Protein AF-A0A8H5CS24-F1 (afdb_monomer_lite)

InterPro domains:
  IPR032710 NTF2-like domain superfamily [SSF54427] (19-67)

Structure (mmCIF, N/CA/C/O backbone):
data_AF-A0A8H5CS24-F1
#
_entry.id   AF-A0A8H5CS24-F1
#
loop_
_atom_site.group_PDB
_atom_site.id
_atom_site.type_symbol
_atom_site.label_atom_id
_atom_site.label_alt_id
_atom_site.label_comp_id
_atom_site.label_asym_id
_atom_site.label_entity_id
_atom_site.label_seq_id
_atom_site.pdbx_PDB_ins_code
_atom_site.Cartn_x
_atom_site.Cartn_y
_atom_site.Cartn_z
_atom_site.occupancy
_atom_site.B_iso_or_equiv
_atom_site.auth_seq_id
_atom_site.auth_comp_id
_atom_site.auth_asym_id
_atom_site.auth_atom_id
_atom_site.pdbx_PDB_model_num
ATOM 1 N N . MET A 1 1 ? 2.757 -0.312 22.193 1.00 59.09 1 MET A N 1
ATOM 2 C CA . MET A 1 1 ? 2.942 0.481 20.966 1.00 59.09 1 MET A CA 1
ATOM 3 C C . MET A 1 1 ? 3.621 1.7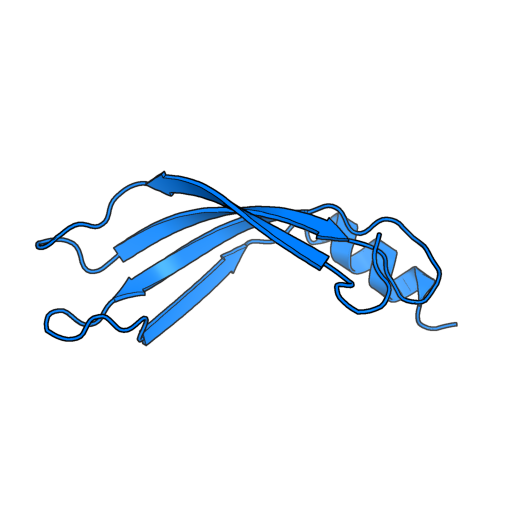62 21.400 1.00 59.09 1 MET A C 1
ATOM 5 O O . MET A 1 1 ? 3.152 2.360 22.364 1.00 59.09 1 MET A O 1
ATOM 9 N N . ASP A 1 2 ? 4.768 2.074 20.813 1.00 59.31 2 ASP A N 1
ATOM 10 C CA . ASP A 1 2 ? 5.526 3.283 21.131 1.00 59.31 2 ASP A CA 1
ATOM 11 C C . ASP A 1 2 ? 4.712 4.516 20.682 1.00 59.31 2 ASP A C 1
ATOM 13 O O . ASP A 1 2 ? 4.319 4.559 19.518 1.00 59.31 2 ASP A O 1
ATOM 17 N N . PRO A 1 3 ? 4.423 5.504 21.552 1.00 61.19 3 PRO A N 1
ATOM 18 C CA . PRO A 1 3 ? 3.719 6.728 21.160 1.00 61.19 3 PRO A CA 1
ATOM 19 C C . PRO A 1 3 ? 4.405 7.514 20.031 1.00 61.19 3 PRO A C 1
ATOM 21 O O . PRO A 1 3 ? 3.737 8.272 19.332 1.00 61.19 3 PRO A O 1
ATOM 24 N N . SER A 1 4 ? 5.716 7.332 19.835 1.00 66.31 4 SER A N 1
ATOM 25 C CA . SER A 1 4 ? 6.470 7.921 18.722 1.00 66.31 4 SER A CA 1
ATOM 26 C C . SER A 1 4 ? 6.288 7.173 17.393 1.00 66.31 4 SER A C 1
ATOM 28 O O . SER A 1 4 ? 6.610 7.713 16.338 1.00 66.31 4 SER A O 1
ATOM 30 N N . THR A 1 5 ? 5.734 5.954 17.429 1.00 63.28 5 THR A N 1
ATOM 31 C CA . THR A 1 5 ? 5.463 5.103 16.261 1.00 63.28 5 THR A CA 1
ATOM 32 C C . THR A 1 5 ? 4.006 4.616 16.310 1.00 63.28 5 THR A C 1
ATOM 34 O O . THR A 1 5 ? 3.733 3.478 16.703 1.00 63.28 5 THR A O 1
ATOM 37 N N . PRO A 1 6 ? 3.038 5.478 15.945 1.00 70.94 6 PRO A N 1
ATOM 38 C CA . PRO A 1 6 ? 1.606 5.208 16.125 1.00 70.94 6 PRO A CA 1
ATOM 39 C C . PRO A 1 6 ? 1.057 4.102 15.209 1.00 70.94 6 PRO A C 1
ATOM 41 O O . PRO A 1 6 ? -0.076 3.653 15.393 1.00 70.94 6 PRO A O 1
ATOM 44 N N . MET A 1 7 ? 1.842 3.676 14.217 1.00 83.38 7 MET A N 1
ATOM 45 C CA . MET A 1 7 ? 1.492 2.654 13.235 1.00 83.38 7 MET A CA 1
ATOM 46 C C . MET A 1 7 ? 2.734 1.857 12.838 1.00 83.38 7 MET A C 1
ATOM 48 O O . MET A 1 7 ? 3.816 2.424 12.676 1.00 83.38 7 MET A O 1
ATOM 52 N N . ASN A 1 8 ? 2.569 0.549 12.663 1.00 87.69 8 ASN A N 1
ATOM 53 C CA . ASN A 1 8 ? 3.609 -0.361 12.198 1.00 87.69 8 ASN A CA 1
ATOM 54 C C . ASN A 1 8 ? 3.205 -0.946 10.845 1.00 87.69 8 ASN A C 1
ATOM 56 O O . ASN A 1 8 ? 2.459 -1.924 10.790 1.00 87.69 8 ASN A O 1
ATOM 60 N N . PHE A 1 9 ? 3.707 -0.343 9.770 1.00 89.00 9 PHE A N 1
ATOM 61 C CA . PHE A 1 9 ? 3.445 -0.776 8.404 1.00 89.00 9 PHE A CA 1
ATOM 62 C C . PHE A 1 9 ? 4.464 -1.806 7.939 1.00 89.00 9 PHE A C 1
ATOM 64 O O . PHE A 1 9 ? 5.674 -1.594 8.041 1.00 89.00 9 PHE A O 1
ATOM 71 N N . LYS A 1 10 ? 3.974 -2.896 7.358 1.00 92.75 10 LYS A N 1
ATOM 72 C CA . LYS A 1 10 ? 4.804 -3.924 6.739 1.00 92.75 10 LYS A CA 1
ATOM 73 C C . LYS A 1 10 ? 4.219 -4.310 5.394 1.00 92.75 10 LYS A C 1
ATOM 75 O O . LYS A 1 10 ? 3.036 -4.630 5.314 1.00 92.75 10 LYS A O 1
ATOM 80 N N . ALA A 1 11 ? 5.059 -4.327 4.365 1.00 93.69 11 ALA A N 1
ATOM 81 C CA . ALA A 1 11 ? 4.747 -5.099 3.173 1.00 93.69 11 ALA A CA 1
ATOM 82 C C . ALA A 1 11 ? 4.687 -6.577 3.581 1.00 93.69 11 ALA A C 1
ATOM 84 O O . ALA A 1 11 ? 5.610 -7.079 4.230 1.00 93.69 11 A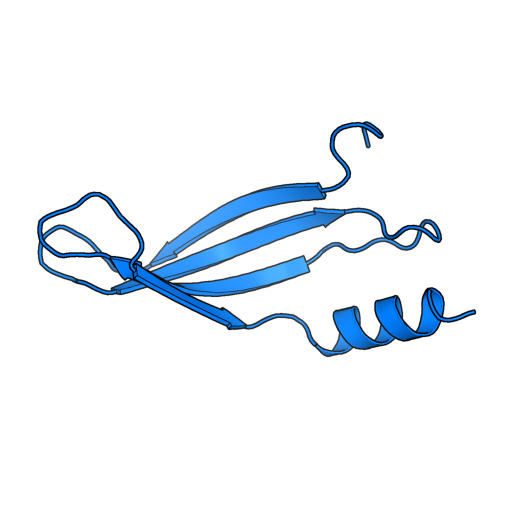LA A O 1
ATOM 85 N N . HIS A 1 12 ? 3.572 -7.232 3.279 1.00 94.25 12 HIS A N 1
ATOM 86 C CA . HIS A 1 12 ? 3.379 -8.655 3.515 1.00 94.25 12 HIS A CA 1
ATOM 87 C C . HIS A 1 12 ? 3.806 -9.452 2.289 1.00 94.25 12 HIS A C 1
ATOM 89 O O . HIS A 1 12 ? 4.682 -10.303 2.401 1.00 94.25 12 HIS A O 1
ATOM 95 N N . ASP A 1 13 ? 3.257 -9.084 1.131 1.00 95.25 13 ASP A N 1
ATOM 96 C CA . ASP A 1 13 ? 3.535 -9.708 -0.155 1.00 95.25 13 ASP A CA 1
ATOM 97 C C . ASP A 1 13 ? 3.702 -8.645 -1.241 1.00 95.25 13 ASP A C 1
ATOM 99 O O . ASP A 1 13 ? 3.064 -7.589 -1.218 1.00 95.25 13 ASP A O 1
ATOM 103 N N . ILE A 1 14 ? 4.563 -8.940 -2.214 1.00 94.62 14 ILE A N 1
ATOM 104 C CA . ILE A 1 14 ? 4.743 -8.141 -3.426 1.00 94.62 14 ILE A CA 1
ATOM 105 C C . ILE A 1 14 ? 4.505 -9.068 -4.611 1.00 94.62 14 ILE A C 1
ATOM 107 O O . ILE A 1 14 ? 5.166 -10.096 -4.750 1.00 94.62 14 ILE A O 1
ATOM 111 N N . ILE A 1 15 ? 3.539 -8.708 -5.451 1.00 95.19 15 ILE A N 1
ATOM 112 C CA . ILE A 1 15 ? 3.063 -9.525 -6.563 1.00 95.19 15 ILE A CA 1
ATOM 113 C C . ILE A 1 15 ? 3.267 -8.740 -7.860 1.00 95.19 15 ILE A C 1
ATOM 115 O O . ILE A 1 15 ? 2.765 -7.623 -8.010 1.00 95.19 15 ILE A O 1
ATOM 119 N N . GLY A 1 16 ? 3.988 -9.340 -8.807 1.00 92.56 16 GLY A N 1
ATOM 120 C CA . GLY A 1 16 ? 4.365 -8.695 -10.066 1.00 92.56 16 GLY A CA 1
ATOM 121 C C . GLY A 1 16 ? 5.484 -7.661 -9.903 1.00 92.56 16 GLY A C 1
ATOM 122 O O . GLY A 1 16 ? 6.215 -7.665 -8.911 1.00 92.56 16 GLY A O 1
ATOM 123 N N . GLY A 1 17 ? 5.611 -6.772 -10.886 1.00 88.62 17 GLY A N 1
ATOM 124 C CA . GLY A 1 17 ? 6.745 -5.858 -11.016 1.00 88.62 17 GLY A CA 1
ATOM 125 C C . GLY A 1 17 ? 7.981 -6.525 -11.624 1.00 88.62 17 GLY A C 1
ATOM 126 O O . GLY A 1 17 ? 7.914 -7.632 -12.158 1.00 88.62 17 GLY A O 1
ATOM 127 N N . GLY A 1 18 ? 9.113 -5.830 -11.540 1.00 84.12 18 GLY A N 1
ATOM 128 C CA . GLY A 1 18 ? 10.374 -6.237 -12.160 1.00 84.12 18 GLY A CA 1
ATOM 129 C C . GLY A 1 18 ? 10.847 -5.224 -13.207 1.00 84.12 18 GLY A C 1
ATOM 130 O O . GLY A 1 18 ? 10.180 -4.215 -13.419 1.00 84.12 18 GLY A O 1
ATOM 131 N N . PRO A 1 19 ? 11.997 -5.469 -13.855 1.00 84.81 19 PRO A N 1
ATOM 132 C CA . PRO A 1 19 ? 12.594 -4.519 -14.799 1.00 84.81 19 PRO A CA 1
ATOM 133 C C . PRO A 1 19 ? 11.698 -4.220 -16.011 1.00 84.81 19 PRO A C 1
ATOM 135 O O . PRO A 1 19 ? 11.789 -3.138 -16.583 1.00 84.81 19 PRO A O 1
ATOM 138 N N . ASP A 1 20 ? 10.816 -5.153 -16.377 1.00 88.44 20 ASP A N 1
ATOM 139 C CA . ASP A 1 20 ? 9.971 -5.054 -17.571 1.00 88.44 20 ASP A CA 1
ATOM 140 C C . ASP A 1 20 ? 8.520 -4.633 -17.267 1.00 88.44 20 ASP A C 1
ATOM 142 O O . ASP A 1 20 ? 7.751 -4.341 -18.184 1.00 88.44 20 ASP A O 1
ATOM 146 N N . GLU A 1 21 ? 8.136 -4.567 -15.989 1.00 90.94 21 GLU A N 1
ATOM 147 C CA . GLU A 1 21 ? 6.759 -4.328 -15.551 1.00 90.94 21 GLU A CA 1
ATOM 148 C C . GLU A 1 21 ? 6.661 -3.023 -14.756 1.00 90.94 21 GLU A C 1
ATOM 150 O O . GLU A 1 21 ? 7.230 -2.881 -13.675 1.00 90.94 21 GLU A O 1
ATOM 155 N N . GLU A 1 22 ? 5.878 -2.063 -15.255 1.00 94.25 22 GLU A N 1
ATOM 156 C CA . GLU A 1 22 ? 5.694 -0.777 -14.565 1.00 94.25 22 GLU A CA 1
ATOM 157 C C . GLU A 1 22 ? 4.862 -0.905 -13.284 1.00 94.25 22 GLU A C 1
ATOM 159 O O . GLU A 1 22 ? 4.920 -0.026 -12.425 1.00 94.25 22 GLU A O 1
ATOM 164 N N . TRP A 1 23 ? 4.054 -1.960 -13.163 1.00 96.12 23 TRP A N 1
ATOM 165 C CA . TRP A 1 23 ? 3.111 -2.136 -12.065 1.00 96.12 23 TRP A CA 1
ATOM 166 C C . TRP A 1 23 ? 3.485 -3.306 -11.166 1.00 96.12 23 TRP A C 1
ATOM 168 O O . TRP A 1 23 ? 3.807 -4.395 -11.634 1.00 96.12 23 TRP A O 1
ATOM 178 N N . CYS A 1 24 ? 3.317 -3.105 -9.862 1.00 96.56 24 CYS A N 1
ATOM 179 C CA . CYS A 1 24 ? 3.242 -4.188 -8.891 1.00 96.56 24 CYS A CA 1
ATOM 180 C C . CYS A 1 24 ? 2.065 -3.977 -7.937 1.00 96.56 24 CYS A C 1
ATOM 182 O O . CYS A 1 24 ? 1.560 -2.861 -7.757 1.00 96.56 24 CYS A O 1
ATOM 184 N N . THR A 1 25 ? 1.620 -5.066 -7.318 1.00 97.75 25 THR A N 1
ATOM 185 C CA . THR A 1 25 ? 0.690 -5.021 -6.195 1.00 97.75 25 THR A CA 1
ATOM 186 C C . THR A 1 25 ? 1.442 -5.327 -4.913 1.00 97.75 25 THR A C 1
ATOM 188 O O . THR A 1 25 ? 2.190 -6.297 -4.848 1.00 97.75 25 THR A O 1
ATOM 191 N N . VAL A 1 26 ? 1.233 -4.506 -3.891 1.00 96.81 26 VAL A N 1
ATOM 192 C CA . VAL A 1 26 ? 1.812 -4.694 -2.561 1.00 96.81 26 VAL A CA 1
ATOM 193 C C . VAL A 1 26 ? 0.677 -4.952 -1.581 1.00 96.81 26 VAL A C 1
ATOM 195 O O . VAL A 1 26 ? -0.151 -4.067 -1.355 1.00 96.81 26 VAL A O 1
ATOM 198 N N . GLU A 1 27 ? 0.624 -6.152 -1.008 1.00 96.88 27 GLU A N 1
ATOM 199 C CA . GLU A 1 27 ? -0.189 -6.404 0.179 1.00 96.88 27 GLU A CA 1
ATOM 200 C C . GLU A 1 27 ? 0.533 -5.810 1.385 1.00 96.88 27 GLU A C 1
ATOM 202 O O . GLU A 1 27 ? 1.720 -6.044 1.607 1.00 96.88 27 GLU A O 1
ATOM 207 N N . MET A 1 28 ? -0.191 -5.036 2.176 1.00 95.38 28 MET A N 1
ATOM 208 C CA . MET A 1 28 ? 0.311 -4.342 3.345 1.00 95.38 28 MET A CA 1
ATOM 209 C C . MET A 1 28 ? -0.469 -4.788 4.575 1.00 95.38 28 MET A C 1
ATOM 211 O O . MET A 1 28 ? -1.695 -4.911 4.545 1.00 95.38 28 MET A O 1
ATOM 215 N N . LYS A 1 29 ? 0.248 -4.951 5.684 1.00 94.75 29 LYS A N 1
ATOM 216 C CA . LYS A 1 29 ? -0.322 -5.113 7.020 1.00 94.75 29 LYS A CA 1
ATOM 217 C C . LYS A 1 29 ? 0.089 -3.940 7.892 1.00 94.75 29 LYS A C 1
ATOM 219 O O . LYS A 1 29 ? 1.245 -3.519 7.879 1.00 94.75 29 LYS A O 1
ATOM 224 N N . ASN A 1 30 ? -0.869 -3.422 8.646 1.00 91.62 30 ASN A N 1
ATOM 225 C CA . ASN A 1 30 ? -0.651 -2.397 9.652 1.00 91.62 30 ASN A CA 1
ATOM 226 C C . ASN A 1 30 ? -1.133 -2.888 11.010 1.00 91.62 30 ASN A C 1
ATOM 228 O O . ASN A 1 30 ? -2.220 -3.453 11.107 1.00 91.62 30 ASN A O 1
ATOM 232 N N . GLU A 1 31 ? -0.367 -2.572 12.047 1.00 92.06 31 GLU A N 1
ATOM 233 C CA . GLU A 1 31 ? -0.835 -2.607 13.429 1.00 92.06 31 GLU A CA 1
ATOM 234 C C . GLU A 1 31 ? -0.811 -1.187 13.989 1.00 92.06 31 GLU A C 1
ATOM 236 O O . GLU A 1 31 ? 0.235 -0.532 14.000 1.00 92.06 31 GLU A O 1
ATOM 241 N N . GLY A 1 32 ? -1.962 -0.699 14.445 1.00 90.44 32 GLY A N 1
ATOM 242 C CA . GLY A 1 32 ? -2.133 0.713 14.780 1.00 90.44 32 GLY A CA 1
ATOM 243 C C . GLY A 1 32 ? -3.159 0.957 15.874 1.00 90.44 32 GLY A C 1
ATOM 244 O O . GLY A 1 32 ? -3.970 0.093 16.217 1.00 90.44 32 GLY A O 1
ATOM 245 N N . LYS A 1 33 ? -3.121 2.157 16.451 1.00 89.12 33 LYS A N 1
ATOM 246 C CA . LYS A 1 33 ? -4.167 2.644 17.353 1.00 89.12 33 LYS A CA 1
ATOM 247 C C . LYS A 1 33 ? -4.628 4.027 16.919 1.00 89.12 33 LYS A C 1
ATOM 249 O O . LYS A 1 33 ? -3.806 4.903 16.667 1.00 89.12 33 LYS A O 1
ATOM 254 N N . ALA A 1 34 ? -5.940 4.219 16.864 1.00 88.25 34 ALA A N 1
ATOM 255 C CA . ALA A 1 34 ? -6.541 5.530 16.673 1.00 88.25 34 ALA A CA 1
ATOM 256 C C . ALA A 1 34 ? -6.394 6.394 17.940 1.00 88.25 34 ALA A C 1
ATOM 258 O O . ALA A 1 34 ? -6.047 5.896 19.016 1.00 88.25 34 ALA A O 1
ATOM 259 N N . ARG A 1 35 ? -6.680 7.697 17.824 1.00 84.38 35 ARG A N 1
ATOM 260 C CA . ARG A 1 35 ? -6.534 8.669 18.923 1.00 84.38 35 ARG A CA 1
ATOM 261 C C . ARG A 1 35 ? -7.364 8.291 20.155 1.00 84.38 35 ARG A C 1
ATOM 263 O O . ARG A 1 35 ? -6.891 8.451 21.275 1.00 84.38 35 ARG A O 1
ATOM 270 N N . ASN A 1 36 ? -8.563 7.758 19.945 1.00 85.94 36 ASN A N 1
ATOM 271 C CA . ASN A 1 36 ? -9.451 7.260 20.999 1.00 85.94 36 ASN A CA 1
ATOM 272 C C . ASN A 1 36 ? -9.037 5.889 21.588 1.00 85.94 36 ASN A C 1
ATOM 274 O O . ASN A 1 36 ? -9.743 5.335 22.427 1.00 85.94 36 ASN A O 1
ATOM 278 N N . GLY A 1 37 ? -7.911 5.315 21.153 1.00 87.00 37 GLY A N 1
ATOM 279 C CA . GLY A 1 37 ? -7.389 4.038 21.640 1.00 87.00 37 GLY A CA 1
ATOM 280 C C . GLY A 1 37 ? -7.939 2.793 20.937 1.00 87.00 37 GLY A C 1
ATOM 281 O O . GLY A 1 37 ? -7.468 1.691 21.239 1.00 87.00 37 GLY A O 1
ATOM 282 N N . MET A 1 38 ? -8.875 2.937 19.988 1.00 89.12 38 MET A N 1
ATOM 283 C CA . MET A 1 38 ? -9.353 1.822 19.164 1.00 89.12 38 MET A CA 1
ATOM 284 C C . MET A 1 38 ? -8.212 1.214 18.343 1.00 89.12 38 MET A C 1
ATOM 286 O O . MET A 1 38 ? -7.348 1.931 17.836 1.00 89.12 38 MET A O 1
ATOM 290 N N . ARG A 1 39 ? -8.212 -0.116 18.189 1.00 90.00 39 ARG A N 1
ATOM 291 C CA . ARG A 1 39 ? -7.269 -0.803 17.295 1.00 90.00 39 ARG A CA 1
ATOM 292 C C . ARG A 1 39 ? -7.589 -0.447 15.846 1.00 90.00 39 ARG A C 1
ATOM 294 O O . ARG A 1 39 ? -8.744 -0.518 15.442 1.00 90.00 39 ARG A O 1
ATOM 301 N N . TYR A 1 40 ? -6.556 -0.109 15.087 1.00 90.12 40 TYR A N 1
ATOM 302 C CA . TYR A 1 40 ? -6.624 0.188 13.660 1.00 90.12 40 TYR A CA 1
ATOM 303 C C . TYR A 1 40 ? -5.694 -0.746 12.886 1.00 90.12 40 TYR A C 1
ATOM 305 O O . TYR A 1 40 ? -4.762 -0.322 12.200 1.00 90.12 40 TYR A O 1
ATOM 313 N N . ASP A 1 41 ? -5.921 -2.044 13.059 1.00 92.62 41 ASP A N 1
ATOM 314 C CA . ASP A 1 41 ? 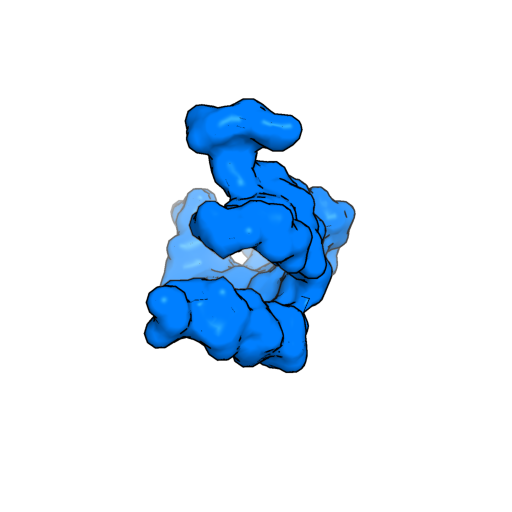-5.133 -3.066 12.385 1.00 92.62 41 ASP A CA 1
ATOM 315 C C . ASP A 1 41 ? -5.745 -3.332 11.017 1.00 92.62 41 ASP A C 1
ATOM 317 O O . ASP A 1 41 ? -6.905 -3.724 10.918 1.00 92.62 41 ASP A O 1
ATOM 321 N N . GLN A 1 42 ? -4.976 -3.082 9.965 1.00 91.50 42 GLN A N 1
ATOM 322 C CA . GLN A 1 42 ? -5.468 -3.065 8.592 1.00 91.50 42 GLN A CA 1
ATOM 323 C C . GLN A 1 42 ? -4.711 -4.088 7.747 1.00 91.50 42 GLN A C 1
ATOM 325 O O . GLN A 1 42 ? -3.493 -4.214 7.868 1.00 91.50 42 GLN A O 1
ATOM 330 N N . THR A 1 43 ? -5.427 -4.773 6.855 1.00 92.88 43 THR A N 1
ATOM 331 C 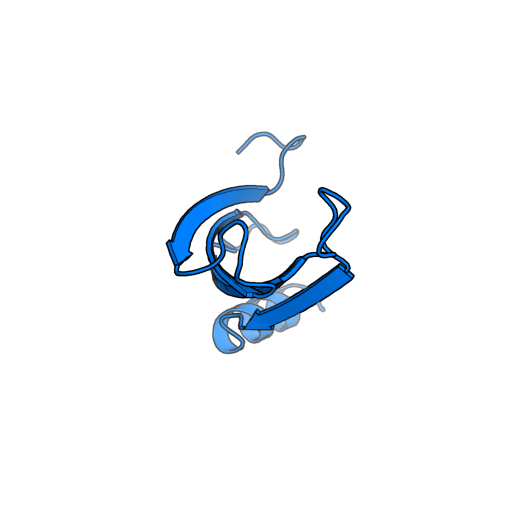CA . THR A 1 43 ? -4.838 -5.501 5.720 1.00 92.88 43 THR A CA 1
ATOM 332 C C . THR A 1 43 ? -5.375 -4.862 4.451 1.00 92.88 43 THR A C 1
ATOM 334 O O . THR A 1 43 ? -6.587 -4.744 4.285 1.00 92.88 43 THR A O 1
ATOM 337 N N . TYR A 1 44 ? -4.487 -4.379 3.591 1.00 93.25 44 TYR A N 1
ATOM 338 C CA . TYR A 1 44 ? -4.869 -3.588 2.424 1.00 93.25 44 TYR A CA 1
ATOM 339 C C . TYR A 1 44 ? -3.903 -3.813 1.267 1.00 93.25 44 TYR A C 1
ATOM 341 O O . TYR A 1 44 ? -2.775 -4.255 1.465 1.00 93.25 44 TYR A O 1
ATOM 349 N N . ALA A 1 45 ? -4.345 -3.499 0.052 1.00 96.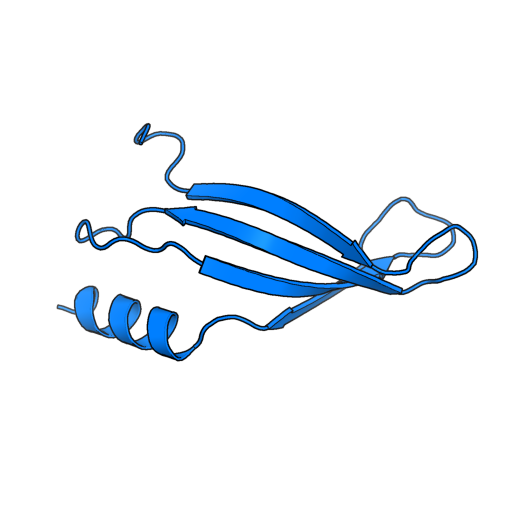44 45 ALA A N 1
ATOM 350 C CA . ALA A 1 45 ? -3.557 -3.693 -1.160 1.00 96.44 45 ALA A CA 1
ATOM 351 C C . ALA A 1 45 ? -3.285 -2.359 -1.854 1.00 96.44 45 ALA A C 1
ATOM 353 O O . ALA A 1 45 ? -4.186 -1.532 -2.020 1.00 96.44 45 ALA A O 1
ATOM 354 N N . TRP A 1 46 ? -2.047 -2.155 -2.295 1.00 97.12 46 TRP A N 1
ATOM 355 C CA . TRP A 1 46 ? -1.657 -1.029 -3.137 1.00 97.12 46 TRP A CA 1
ATOM 356 C C . TRP A 1 46 ? -1.318 -1.515 -4.539 1.00 97.12 46 TRP A C 1
ATOM 358 O O . TRP A 1 46 ? -0.436 -2.349 -4.701 1.00 97.12 46 TRP A O 1
ATOM 368 N N . CYS A 1 47 ? -1.961 -0.956 -5.561 1.00 97.69 47 CYS A N 1
ATOM 369 C CA . CYS A 1 47 ? -1.457 -1.028 -6.931 1.00 97.69 47 CYS A CA 1
ATOM 370 C C . CYS A 1 47 ? -0.506 0.149 -7.139 1.00 97.69 47 CYS A C 1
ATOM 372 O O . CYS A 1 47 ? -0.932 1.309 -7.089 1.00 97.69 47 CYS A O 1
ATOM 374 N N . VAL A 1 48 ? 0.765 -0.149 -7.368 1.00 97.31 48 VAL A N 1
ATOM 375 C CA . VAL A 1 48 ? 1.848 0.830 -7.434 1.00 97.31 48 VAL A CA 1
ATOM 376 C C . VAL A 1 48 ? 2.426 0.841 -8.841 1.00 97.31 48 VAL A C 1
ATOM 378 O O . VAL A 1 48 ? 2.715 -0.224 -9.380 1.00 97.31 48 VAL A O 1
ATOM 381 N N . ARG A 1 49 ? 2.605 2.033 -9.423 1.00 96.62 49 ARG A N 1
ATOM 382 C CA . ARG A 1 49 ? 3.328 2.213 -10.688 1.00 96.62 49 ARG A CA 1
ATOM 383 C C . ARG A 1 49 ? 4.679 2.870 -10.450 1.00 96.62 49 ARG A C 1
ATOM 385 O O . ARG A 1 49 ? 4.743 3.911 -9.788 1.00 96.62 49 ARG A O 1
ATOM 392 N N . TRP A 1 50 ? 5.713 2.304 -11.049 1.00 94.62 50 TRP A N 1
ATOM 393 C CA . TRP A 1 50 ? 7.084 2.797 -11.040 1.00 94.62 50 TRP A CA 1
ATOM 394 C C . TRP A 1 50 ? 7.405 3.524 -12.347 1.00 94.62 50 TRP A C 1
ATOM 396 O O . TRP A 1 50 ? 6.831 3.230 -13.397 1.00 94.62 50 TRP A O 1
ATOM 406 N N . ALA A 1 51 ? 8.295 4.511 -12.284 1.00 92.44 51 ALA A N 1
ATOM 407 C CA . ALA A 1 51 ? 8.927 5.042 -13.485 1.00 92.44 51 ALA A CA 1
ATOM 408 C C . ALA A 1 51 ? 9.917 4.003 -14.041 1.00 92.44 51 ALA A C 1
ATOM 410 O O . ALA A 1 51 ? 10.598 3.335 -13.273 1.00 92.44 51 ALA A O 1
ATOM 411 N N . LYS A 1 52 ? 10.005 3.865 -15.369 1.00 83.31 52 LYS A N 1
ATOM 412 C CA . LYS A 1 52 ? 10.862 2.852 -16.018 1.00 83.31 52 LYS A CA 1
ATOM 413 C C . LYS A 1 52 ? 12.361 3.048 -15.767 1.00 83.31 52 LYS A C 1
ATOM 415 O O . LYS A 1 52 ? 13.086 2.068 -15.690 1.00 83.31 52 LYS A O 1
ATOM 420 N N . ASP A 1 53 ? 12.792 4.296 -15.594 1.00 84.94 53 ASP A N 1
ATOM 421 C CA . ASP A 1 53 ? 14.212 4.670 -15.515 1.00 84.94 53 ASP A CA 1
ATOM 422 C C . ASP A 1 53 ? 14.580 5.372 -14.197 1.00 84.94 53 ASP A C 1
ATOM 424 O O . ASP A 1 53 ? 15.683 5.893 -14.037 1.00 84.94 53 ASP A O 1
ATOM 428 N N . GLU A 1 54 ? 13.652 5.410 -13.241 1.00 81.75 54 GLU A N 1
ATOM 429 C CA . GLU A 1 54 ? 13.873 5.987 -11.918 1.00 81.75 54 GLU A CA 1
ATOM 430 C C . GLU A 1 54 ? 13.351 5.002 -10.872 1.00 81.75 54 GLU A C 1
ATOM 432 O O . GLU A 1 54 ? 12.257 4.462 -11.021 1.00 81.75 54 GLU A O 1
ATOM 437 N N . GLU A 1 55 ? 14.075 4.814 -9.768 1.00 85.44 55 GLU A N 1
ATOM 438 C CA . GLU A 1 55 ? 13.625 4.014 -8.615 1.00 85.44 55 GLU A CA 1
ATOM 439 C C . GLU A 1 55 ? 12.533 4.756 -7.817 1.00 85.44 55 GLU A C 1
ATOM 441 O O . GLU A 1 55 ? 12.633 4.991 -6.611 1.00 85.44 55 GLU A O 1
ATOM 446 N N . ARG A 1 56 ? 11.486 5.201 -8.515 1.00 93.62 56 ARG A N 1
ATOM 447 C CA . ARG A 1 56 ? 10.472 6.111 -8.004 1.00 93.62 56 ARG A CA 1
ATOM 448 C C . ARG A 1 56 ? 9.070 5.619 -8.324 1.00 93.62 56 ARG A C 1
ATOM 450 O O . ARG A 1 56 ? 8.692 5.420 -9.477 1.00 93.62 56 ARG A O 1
ATOM 457 N N . ILE A 1 57 ? 8.257 5.548 -7.277 1.00 95.25 57 ILE A N 1
ATOM 458 C CA . ILE A 1 57 ? 6.811 5.384 -7.389 1.00 95.25 57 ILE A CA 1
ATOM 459 C C . ILE A 1 57 ? 6.202 6.682 -7.929 1.00 95.25 57 ILE A C 1
ATOM 461 O O . ILE A 1 57 ? 6.354 7.751 -7.333 1.00 95.25 57 ILE A O 1
ATOM 465 N N . VAL A 1 58 ? 5.476 6.581 -9.039 1.00 96.94 58 VAL A N 1
ATOM 466 C CA . VAL A 1 58 ? 4.793 7.713 -9.691 1.00 96.94 58 VAL A CA 1
ATOM 467 C C . VAL A 1 58 ? 3.277 7.661 -9.535 1.00 96.94 58 VAL A C 1
ATOM 469 O O . VAL A 1 58 ? 2.588 8.634 -9.840 1.00 96.94 58 VAL A O 1
ATOM 472 N N . GLN A 1 59 ? 2.735 6.536 -9.066 1.00 97.56 59 GLN A N 1
ATOM 473 C CA . GLN A 1 59 ? 1.307 6.383 -8.822 1.00 97.56 59 GLN A CA 1
ATOM 474 C C . GLN A 1 59 ? 1.030 5.296 -7.786 1.00 97.56 59 GLN A C 1
ATOM 476 O O . GLN A 1 59 ? 1.654 4.239 -7.812 1.00 97.56 59 GLN A O 1
ATOM 481 N N . VAL A 1 60 ? 0.034 5.536 -6.932 1.00 97.31 60 VAL A N 1
ATOM 482 C CA . VAL A 1 60 ? -0.500 4.547 -5.988 1.00 97.31 60 VAL A CA 1
ATOM 483 C C . VAL A 1 60 ? -2.025 4.570 -6.050 1.00 97.31 60 VAL A C 1
ATOM 485 O O . VAL A 1 60 ? -2.634 5.640 -6.033 1.00 97.31 60 VAL A O 1
ATOM 488 N N . ARG A 1 61 ? -2.647 3.390 -6.109 1.00 97.62 61 ARG A N 1
ATOM 489 C CA . ARG A 1 61 ? -4.072 3.188 -5.809 1.00 97.62 61 ARG A CA 1
ATOM 490 C C . ARG A 1 61 ? -4.176 2.273 -4.597 1.00 97.62 61 ARG A C 1
ATOM 492 O O . ARG A 1 61 ? -3.678 1.154 -4.653 1.00 97.62 61 ARG A O 1
ATOM 499 N N . ALA A 1 62 ? -4.802 2.750 -3.526 1.00 95.38 62 ALA A N 1
ATOM 500 C CA . ALA A 1 62 ? -4.956 1.998 -2.287 1.00 95.38 62 ALA A CA 1
ATOM 501 C C . ALA A 1 62 ? -6.375 1.433 -2.155 1.00 95.38 62 ALA A C 1
ATOM 503 O O . ALA A 1 62 ? -7.349 2.176 -2.254 1.00 95.38 62 ALA A O 1
ATOM 504 N N . TYR A 1 63 ? -6.472 0.133 -1.890 1.00 95.81 63 TYR A N 1
ATOM 505 C CA . TYR A 1 63 ? -7.707 -0.570 -1.556 1.00 95.81 63 TYR A CA 1
ATOM 506 C C . TYR A 1 63 ? -7.650 -0.976 -0.092 1.00 95.81 63 TYR A C 1
ATOM 508 O O . TYR A 1 63 ? -6.844 -1.826 0.278 1.00 95.81 63 TYR A O 1
ATOM 516 N N . VAL A 1 64 ? -8.480 -0.340 0.729 1.00 94.12 64 VAL A N 1
ATOM 517 C CA . VAL A 1 64 ? -8.479 -0.470 2.192 1.00 94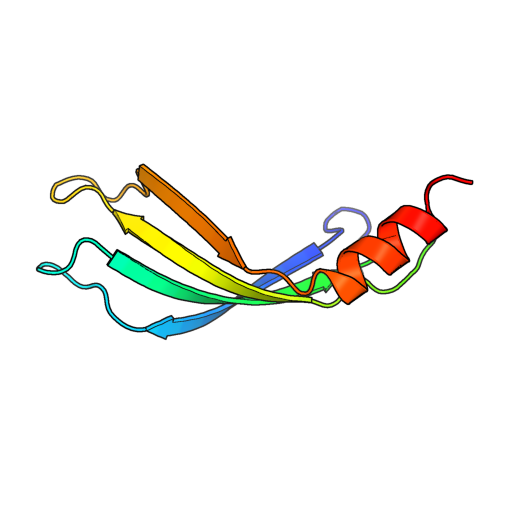.12 64 VAL A CA 1
ATOM 518 C C . VAL A 1 64 ? -9.759 -1.145 2.686 1.00 94.12 64 VAL A C 1
ATOM 520 O O . VAL A 1 64 ? -10.778 -1.099 1.992 1.00 94.12 64 VAL A O 1
ATOM 523 N N . ASP A 1 65 ? -9.736 -1.727 3.892 1.00 93.06 65 ASP A N 1
ATOM 524 C CA . ASP A 1 65 ? -10.965 -2.146 4.582 1.00 93.06 65 ASP A CA 1
ATOM 525 C C . ASP A 1 65 ? -11.761 -0.894 4.976 1.00 93.06 65 ASP A C 1
ATOM 527 O O . ASP A 1 65 ? -11.527 -0.273 6.017 1.00 93.06 65 ASP A O 1
ATOM 531 N N . SER A 1 66 ? -12.668 -0.495 4.086 1.00 92.81 66 SER A N 1
ATOM 532 C CA . SER A 1 66 ? -13.551 0.661 4.262 1.00 92.81 66 SER A CA 1
ATOM 533 C C . SER A 1 66 ? -14.457 0.510 5.480 1.00 92.81 66 SER A C 1
ATOM 535 O O . SER A 1 66 ? -14.619 1.465 6.228 1.00 92.81 66 SER A O 1
ATOM 537 N N . GLY A 1 67 ? -14.950 -0.697 5.767 1.00 94.06 67 GLY A N 1
ATOM 538 C CA . GLY A 1 67 ? -15.798 -0.935 6.932 1.00 94.06 67 GLY A CA 1
ATOM 539 C C . GLY A 1 67 ? -15.055 -0.763 8.259 1.00 94.06 67 GLY A C 1
ATOM 540 O O . GLY A 1 67 ? -15.676 -0.433 9.272 1.00 94.06 67 GLY A O 1
ATOM 541 N N . LEU A 1 68 ? -13.741 -1.001 8.294 1.00 92.75 68 LEU A N 1
ATOM 542 C CA . LEU A 1 68 ? -12.907 -0.647 9.445 1.00 92.75 68 LEU A CA 1
ATOM 543 C C . LEU A 1 68 ? -12.636 0.863 9.509 1.00 92.75 68 LEU A C 1
ATOM 545 O O . LEU A 1 68 ? -12.684 1.429 10.600 1.00 92.75 68 LEU A O 1
ATOM 549 N N . VAL A 1 69 ? -12.364 1.510 8.370 1.00 92.19 69 VAL A N 1
ATOM 550 C CA . VAL A 1 69 ? -12.166 2.970 8.308 1.00 92.19 69 VAL A CA 1
ATOM 551 C C . VAL A 1 69 ? -13.395 3.703 8.839 1.00 92.19 69 VAL A C 1
ATOM 553 O O . VAL A 1 69 ? -13.246 4.528 9.737 1.00 92.19 69 VAL A O 1
ATOM 556 N N . ASP A 1 70 ? -14.588 3.349 8.365 1.00 94.38 70 ASP A N 1
ATOM 557 C CA . ASP A 1 70 ? -15.845 3.986 8.767 1.00 94.38 70 ASP A CA 1
ATOM 558 C C . ASP A 1 70 ? -16.048 3.896 10.287 1.00 94.38 70 ASP A C 1
ATOM 560 O O . ASP A 1 70 ? -16.235 4.910 10.956 1.00 94.38 70 ASP A O 1
ATOM 564 N N . ARG A 1 71 ? -15.864 2.701 10.869 1.00 92.19 71 ARG A N 1
ATOM 565 C CA . ARG A 1 71 ? -15.959 2.482 12.325 1.00 92.19 71 ARG A CA 1
ATOM 566 C C . ARG A 1 71 ? -14.977 3.332 13.132 1.00 92.19 71 ARG A C 1
ATOM 568 O O . ARG A 1 71 ? -15.276 3.733 14.256 1.00 92.19 71 ARG A O 1
ATOM 575 N N . ILE A 1 72 ? -13.778 3.562 12.602 1.00 91.88 72 ILE A N 1
ATOM 576 C CA . ILE A 1 72 ? -12.752 4.368 13.272 1.00 91.88 72 ILE A CA 1
ATOM 577 C C . ILE A 1 72 ? -13.085 5.853 13.178 1.00 91.88 72 ILE A C 1
ATOM 579 O O . ILE A 1 72 ? -12.902 6.559 14.170 1.00 91.88 72 ILE A O 1
ATOM 583 N N . VAL A 1 73 ? -13.572 6.316 12.025 1.00 91.75 73 VAL A N 1
ATOM 584 C CA . VAL A 1 73 ? -14.005 7.705 11.828 1.00 91.75 73 VAL A CA 1
ATOM 585 C C . VAL A 1 73 ? -15.152 8.029 12.781 1.00 91.75 73 VAL A C 1
ATOM 587 O O . VAL A 1 73 ? -14.997 8.923 13.610 1.00 91.75 73 VAL A O 1
ATOM 590 N N . GLU A 1 74 ? -16.223 7.231 12.778 1.00 92.06 74 GLU A N 1
ATOM 591 C CA . GLU A 1 74 ? -17.371 7.410 13.680 1.00 92.06 74 GLU A CA 1
ATOM 592 C C . GLU A 1 74 ? -16.947 7.479 15.157 1.00 92.06 74 GLU A C 1
ATOM 594 O O . GLU A 1 74 ? -17.412 8.325 15.917 1.00 92.06 74 GLU A O 1
ATOM 599 N N . GLY A 1 75 ? -16.007 6.625 15.576 1.00 89.00 75 GLY A N 1
ATOM 600 C CA . GLY A 1 75 ? -15.522 6.601 16.955 1.00 89.00 75 GLY A CA 1
ATOM 601 C C . GLY A 1 75 ? -14.643 7.791 17.368 1.00 89.00 75 GLY A C 1
ATOM 602 O O . GLY A 1 75 ? -14.359 7.924 18.560 1.00 89.00 75 GLY A O 1
ATOM 603 N N . ASN A 1 76 ? -14.158 8.612 16.429 1.00 85.06 76 ASN A N 1
ATOM 604 C CA . ASN A 1 76 ? -13.258 9.746 16.699 1.00 85.06 76 ASN A CA 1
ATOM 605 C C . ASN A 1 76 ? -13.878 11.124 16.386 1.00 85.06 76 ASN A C 1
ATOM 607 O O . ASN A 1 76 ? -13.223 12.136 16.640 1.00 85.06 76 ASN A O 1
ATOM 611 N N . GLU A 1 77 ? -15.102 11.187 15.855 1.00 82.69 77 GLU A N 1
ATOM 612 C CA . GLU A 1 77 ? -15.817 12.442 15.551 1.00 82.69 77 GLU A CA 1
ATOM 613 C C . GLU A 1 77 ? -16.649 12.997 16.734 1.00 82.69 77 GLU A C 1
ATOM 615 O O . GLU A 1 77 ? -17.404 13.960 16.576 1.00 82.69 77 GLU A O 1
ATOM 620 N N . HIS A 1 78 ? -16.495 12.430 17.935 1.00 60.72 78 HIS A N 1
ATOM 621 C CA . HIS A 1 78 ? -17.163 12.839 19.180 1.00 60.72 78 HIS A CA 1
ATOM 622 C C . HIS A 1 78 ? -16.148 13.145 20.287 1.00 60.72 78 HIS A C 1
ATOM 624 O O . HIS A 1 78 ? -16.439 14.048 21.105 1.00 60.72 78 HIS A O 1
#

Foldseek 3Di:
DPPVDQKDKDFPDKADDDLVDQWIKTWMWMWGAAPLGDTDTWTWIWIWGDDNPDPDTPDIDIGTPVVSVVVRVVVPPD

Sequence (78 aa):
MDPSTPMNFKAHDIIGGGPDEEWCTVEMKNEGKARNGMRYDQTYAWCVRWAKDEERIVQVRAYVDSGLVDRIVEGNEH

Secondary structure (DSSP, 8-state):
--TT--EEEEEEEEEE-STT-SEEEEEEEEEEB-TTS-B--EEEEEEEEE-SSSS-EEEEEEE--HHHHHHHHHHH--

pLDDT: mean 89.33, std 9.31, range [59.09, 97.75]

Radius of gyration: 15.32 Å; chains: 1; bounding box: 32×22×39 Å

Organism: NCBI:txid182062